Protein AF-A0A1V5UUA5-F1 (afdb_monomer_lite)

Sequence (85 aa):
MEYANASKVLPKELVAEIKCYFPGGMLFVSKEDFDRNERASLVVKLVEKNVPVDEIAQLAEVTPRHVRRLKQTRGGVCGGGADGI

Foldseek 3Di:
DEAPVVPVPDDPVVVVVVCVVVVDDHDDDPPPPPPPVVLLVVLLVCVVVVPDLVVNCVVSVHDSVVSVVSCVVPVPPDDDPDDDD

Secondary structure (DSSP, 8-state):
--STTGGGTS-HHHHHHHHHHS-SS----------HHHHHHHHHHHHHTT--HHHHHHHTTS-HHHHHHHHHHHS-S--------

pLDDT: mean 74.82, std 16.87, range [35.47, 93.5]

Radius of gyration: 20.6 Å; chains: 1; bounding box: 52×22×59 Å

Structure (mmCIF, N/CA/C/O backbone):
data_AF-A0A1V5UUA5-F1
#
_entry.id   AF-A0A1V5UUA5-F1
#
loop_
_atom_site.group_PDB
_atom_site.id
_atom_site.type_symbol
_atom_site.label_atom_id
_atom_site.label_alt_id
_atom_site.label_comp_id
_atom_site.label_asym_id
_atom_site.label_entity_id
_atom_site.label_seq_id
_atom_site.pdbx_PDB_ins_code
_atom_site.Cartn_x
_atom_site.Cartn_y
_atom_site.Cartn_z
_atom_site.occupancy
_atom_site.B_iso_or_equiv
_atom_site.auth_seq_id
_atom_site.auth_comp_id
_atom_site.auth_asym_id
_atom_site.auth_atom_id
_atom_site.pdbx_PDB_model_num
ATOM 1 N N . MET A 1 1 ? -23.613 3.794 11.192 1.00 51.31 1 MET A N 1
ATOM 2 C CA . MET A 1 1 ? -22.557 2.757 11.241 1.00 51.31 1 MET A CA 1
ATOM 3 C C . MET A 1 1 ? -21.389 3.316 12.031 1.00 51.31 1 MET A C 1
ATOM 5 O O . MET A 1 1 ? -20.536 3.990 11.467 1.00 51.31 1 MET A O 1
ATOM 9 N N . GLU A 1 2 ? -21.388 3.111 13.341 1.00 58.22 2 GLU A N 1
ATOM 10 C CA . GLU A 1 2 ? -20.321 3.614 14.205 1.00 58.22 2 GLU A CA 1
ATOM 11 C C . GLU A 1 2 ? -19.160 2.597 14.221 1.00 58.22 2 GLU A C 1
ATOM 13 O O . GLU A 1 2 ? -19.391 1.394 14.340 1.00 58.22 2 GLU A O 1
ATOM 18 N N . TYR A 1 3 ? -17.911 3.063 14.096 1.00 58.03 3 TYR A N 1
ATOM 19 C CA . TYR A 1 3 ? -16.669 2.270 14.256 1.00 58.03 3 TYR A CA 1
ATOM 20 C C . TYR A 1 3 ? -16.393 1.137 13.239 1.00 58.03 3 TYR A C 1
ATOM 22 O O . TYR A 1 3 ? -15.488 0.330 13.456 1.00 58.03 3 TYR A O 1
ATOM 30 N N . ALA A 1 4 ? -17.093 1.073 12.098 1.00 63.28 4 ALA A N 1
ATOM 31 C CA . ALA A 1 4 ? -16.922 -0.014 11.119 1.00 63.28 4 ALA A CA 1
ATOM 32 C C . ALA A 1 4 ? -15.477 -0.161 10.584 1.00 63.28 4 ALA A C 1
ATOM 34 O O . ALA A 1 4 ? -14.995 -1.280 10.422 1.00 63.28 4 ALA A O 1
ATOM 35 N N . ASN A 1 5 ? -14.757 0.945 10.365 1.00 66.38 5 ASN A N 1
ATOM 36 C CA . ASN A 1 5 ? -13.346 0.904 9.952 1.00 66.38 5 ASN A CA 1
ATOM 37 C C . ASN A 1 5 ? -12.413 0.472 11.090 1.00 66.38 5 ASN A C 1
ATOM 39 O O . ASN A 1 5 ? -11.513 -0.333 10.871 1.00 66.38 5 ASN A O 1
ATOM 43 N N . ALA A 1 6 ? -12.661 0.949 12.309 1.00 64.31 6 ALA A N 1
ATOM 44 C CA . ALA A 1 6 ? -11.860 0.621 13.484 1.00 64.31 6 ALA A CA 1
ATOM 45 C C . ALA A 1 6 ? -11.937 -0.866 13.853 1.00 64.31 6 ALA A C 1
ATOM 47 O O . ALA A 1 6 ? -10.922 -1.474 14.174 1.00 64.31 6 ALA A O 1
ATOM 48 N N . SER A 1 7 ? -13.120 -1.477 13.722 1.00 68.38 7 SER A N 1
ATOM 49 C CA . SER A 1 7 ? -13.339 -2.901 14.020 1.00 68.38 7 SER A CA 1
ATOM 50 C C . SER A 1 7 ? -12.578 -3.880 13.111 1.00 68.38 7 SER A C 1
ATOM 52 O O . SER A 1 7 ? -12.496 -5.062 13.432 1.00 68.38 7 SER A O 1
ATOM 54 N N . LYS A 1 8 ? -12.025 -3.404 11.984 1.00 73.25 8 LYS A N 1
ATOM 55 C CA . LYS A 1 8 ? -11.185 -4.201 11.072 1.00 73.25 8 LYS A CA 1
ATOM 56 C C . LYS A 1 8 ? -9.700 -4.179 11.440 1.00 73.25 8 LYS A C 1
ATOM 58 O O . LYS A 1 8 ? -8.951 -5.002 10.929 1.00 73.25 8 LYS A O 1
ATOM 63 N N . VAL A 1 9 ? -9.281 -3.216 12.260 1.00 75.25 9 VAL A N 1
ATOM 64 C CA . VAL A 1 9 ? -7.869 -2.960 12.590 1.00 75.25 9 VAL A CA 1
ATOM 65 C C . VAL A 1 9 ? -7.598 -3.221 14.069 1.00 75.25 9 VAL A C 1
ATOM 67 O O . VAL A 1 9 ? -6.553 -3.759 14.417 1.00 75.25 9 VAL A O 1
ATOM 70 N N . LEU A 1 10 ? -8.541 -2.858 14.940 1.00 76.56 10 LEU A N 1
ATOM 71 C CA . LEU A 1 10 ? -8.394 -2.942 16.386 1.00 76.56 10 LEU A CA 1
ATOM 72 C C . LEU A 1 10 ? -9.116 -4.172 16.964 1.00 76.56 10 LEU A C 1
ATOM 74 O O . LEU A 1 10 ? -10.189 -4.543 16.474 1.00 76.56 10 LEU A O 1
ATOM 78 N N . PRO A 1 11 ? -8.582 -4.772 18.045 1.00 83.06 11 PRO A N 1
ATOM 79 C CA . PRO A 1 11 ? -9.268 -5.813 18.802 1.00 83.06 11 PRO A CA 1
ATOM 80 C C . PRO A 1 11 ? -10.629 -5.334 19.316 1.00 83.06 11 PRO A C 1
ATOM 82 O O . PRO A 1 11 ? -10.788 -4.183 19.725 1.00 83.06 11 PRO A O 1
ATOM 85 N N . LYS A 1 12 ? -11.617 -6.237 19.344 1.00 79.75 12 LYS A N 1
ATOM 86 C CA . LYS A 1 12 ? -12.999 -5.914 19.745 1.00 79.75 12 LYS A CA 1
ATOM 87 C C . LYS A 1 12 ? -13.094 -5.330 21.157 1.00 79.75 12 LYS A C 1
ATOM 89 O O . LYS A 1 12 ? -13.912 -4.445 21.384 1.00 79.75 12 LYS A O 1
ATOM 94 N N . GLU A 1 13 ? -12.254 -5.812 22.067 1.00 82.12 13 GLU A N 1
ATOM 95 C CA . GLU A 1 13 ? -12.186 -5.370 23.465 1.00 82.12 13 GLU A CA 1
ATOM 96 C C . GLU A 1 13 ? -11.795 -3.890 23.559 1.00 82.12 13 GLU A C 1
ATOM 98 O O . GLU A 1 13 ? -12.481 -3.0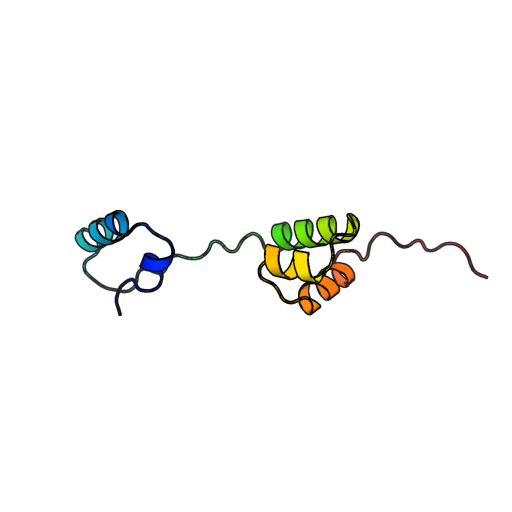98 24.198 1.00 82.12 13 GLU A O 1
ATOM 103 N N . LEU A 1 14 ? -10.778 -3.493 22.794 1.00 82.81 14 LEU A N 1
ATOM 104 C CA . LEU A 1 14 ? -10.269 -2.124 22.735 1.00 82.81 14 LEU A CA 1
ATOM 105 C C . LEU A 1 14 ? -11.299 -1.170 22.106 1.00 82.81 14 LEU A C 1
ATOM 107 O O . LEU A 1 14 ? -11.492 -0.048 22.562 1.00 82.81 14 LEU A O 1
ATOM 111 N N . VAL A 1 15 ? -12.034 -1.632 21.087 1.00 77.94 15 VAL A N 1
ATOM 112 C CA . VAL A 1 15 ? -13.131 -0.854 20.481 1.00 77.94 15 VAL A CA 1
ATOM 113 C C . VAL A 1 15 ? -14.288 -0.648 21.465 1.00 77.94 15 VAL A C 1
ATOM 115 O O . VAL A 1 15 ? -14.902 0.419 21.458 1.00 77.94 15 VAL A O 1
ATOM 118 N N . ALA A 1 16 ? -14.604 -1.645 22.295 1.00 80.75 16 ALA A N 1
ATOM 119 C CA . ALA A 1 16 ? -15.649 -1.531 23.311 1.00 80.75 16 ALA A CA 1
ATOM 120 C C . ALA A 1 16 ? -15.263 -0.525 24.403 1.00 80.75 16 ALA A C 1
ATOM 122 O O . ALA A 1 16 ? -16.087 0.304 24.782 1.00 80.75 16 ALA A O 1
ATOM 123 N N . GLU A 1 17 ? -14.005 -0.539 24.837 1.00 84.44 17 GLU A N 1
ATOM 124 C CA . GLU A 1 17 ? -13.485 0.419 25.812 1.00 84.44 17 GLU A CA 1
ATOM 125 C C . GLU A 1 17 ? -13.470 1.850 25.253 1.00 84.44 17 GLU A C 1
ATOM 127 O O . GLU A 1 17 ? -13.988 2.770 25.884 1.00 84.44 17 GLU A O 1
ATOM 132 N N . ILE A 1 18 ? -13.002 2.042 24.015 1.00 80.44 18 ILE A N 1
ATOM 133 C CA . ILE A 1 18 ? -13.023 3.351 23.338 1.00 80.44 18 ILE A CA 1
ATOM 134 C C . ILE A 1 18 ? -14.451 3.906 23.235 1.00 80.44 18 ILE A C 1
ATOM 136 O O . ILE A 1 18 ? -14.659 5.106 23.417 1.00 80.44 18 ILE A O 1
ATOM 140 N N . LYS A 1 19 ? -15.449 3.052 22.977 1.00 77.75 19 LYS A N 1
ATOM 141 C CA . LYS A 1 19 ? -16.860 3.468 22.937 1.00 77.75 19 LYS A CA 1
ATOM 142 C C . LYS A 1 19 ? -17.374 3.988 24.280 1.00 77.75 19 LYS A C 1
ATOM 144 O O . LYS A 1 19 ? -18.239 4.859 24.278 1.00 77.75 19 LYS A O 1
ATOM 149 N N . CYS A 1 20 ? -16.859 3.486 25.403 1.00 82.12 20 CYS A N 1
ATOM 150 C CA . CYS A 1 20 ? -17.241 3.971 26.731 1.00 82.12 20 CYS A CA 1
ATOM 151 C C . CYS A 1 20 ? -16.760 5.408 26.975 1.00 82.12 20 CYS A C 1
ATOM 153 O O . CYS A 1 20 ? -17.472 6.192 27.597 1.00 82.12 20 CYS A O 1
ATOM 155 N N . TYR A 1 21 ? -15.574 5.762 26.472 1.00 81.81 21 TYR A N 1
ATOM 156 C CA . TYR A 1 21 ? -14.992 7.098 26.649 1.00 81.81 21 TYR A CA 1
ATOM 157 C C . TYR A 1 21 ? -15.434 8.103 25.582 1.00 81.81 21 TYR A C 1
ATOM 159 O O . TYR A 1 21 ? -15.518 9.299 25.857 1.00 81.81 21 TYR A O 1
ATOM 167 N N . PHE A 1 22 ? -15.750 7.625 24.380 1.00 76.75 22 PHE A N 1
ATOM 168 C CA . PHE A 1 22 ? -16.197 8.446 23.258 1.00 76.75 22 PHE A CA 1
ATOM 169 C C . PHE A 1 22 ? -17.563 7.950 22.767 1.00 76.75 22 PHE A C 1
ATOM 171 O O . PHE A 1 22 ? -17.633 7.269 21.744 1.00 76.75 22 PHE A O 1
ATOM 178 N N . PRO A 1 23 ? -18.657 8.249 23.492 1.00 64.25 23 PRO A N 1
ATOM 179 C CA . PRO A 1 23 ? -19.999 7.793 23.151 1.00 64.25 23 PRO A CA 1
ATOM 180 C C . PRO A 1 23 ? -20.581 8.636 22.005 1.00 64.25 23 PRO A C 1
ATOM 182 O O . PRO A 1 23 ? -21.410 9.520 22.213 1.00 64.25 23 PRO A O 1
ATOM 185 N N . GLY A 1 24 ? -20.115 8.390 20.780 1.00 65.88 24 GLY A N 1
ATOM 186 C CA . GLY A 1 24 ? -20.688 8.960 19.560 1.00 65.88 24 GLY A CA 1
ATOM 187 C C . GLY A 1 24 ? -19.661 9.273 18.471 1.00 65.88 24 GLY A C 1
ATOM 188 O O . GLY A 1 24 ? -18.495 9.557 18.737 1.00 65.88 24 GLY A O 1
ATOM 189 N N . GLY A 1 25 ? -20.119 9.256 17.217 1.00 68.75 25 GLY A N 1
ATOM 190 C CA . GLY A 1 25 ? -19.323 9.647 16.051 1.00 68.75 25 GLY A CA 1
ATOM 191 C C . GLY A 1 25 ? -18.644 8.484 15.319 1.00 68.75 25 GLY A C 1
ATOM 192 O O . GLY A 1 25 ? -19.007 7.314 15.449 1.00 68.75 25 GLY A O 1
ATOM 193 N N . MET A 1 26 ? -17.681 8.818 14.458 1.00 67.38 26 MET A N 1
ATOM 194 C CA . MET A 1 26 ? -16.949 7.855 13.634 1.00 67.38 26 MET A CA 1
ATOM 195 C C . MET A 1 26 ? -15.487 7.807 14.073 1.00 67.38 26 MET A C 1
ATOM 197 O O . MET A 1 26 ? -14.765 8.786 13.916 1.00 67.38 26 MET A O 1
ATOM 201 N N . LEU A 1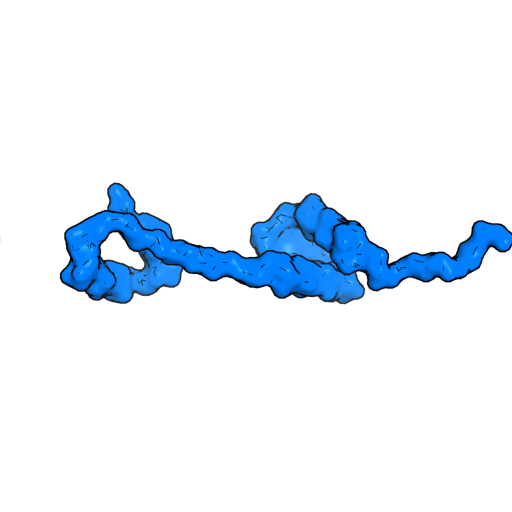 27 ? -15.028 6.651 14.562 1.00 71.06 27 LEU A N 1
ATOM 202 C CA . LEU A 1 27 ? -13.597 6.418 14.750 1.00 71.06 27 LEU A CA 1
ATOM 203 C C . LEU A 1 27 ? -12.960 6.080 13.404 1.00 71.06 27 LEU A C 1
ATOM 205 O O . LEU A 1 27 ? -13.143 4.983 12.861 1.00 71.06 27 LEU A O 1
ATOM 209 N N . PHE A 1 28 ? -12.230 7.048 12.866 1.00 65.56 28 PHE A N 1
ATOM 210 C CA . PHE A 1 28 ? -11.371 6.858 11.713 1.00 65.56 28 PHE A CA 1
ATOM 211 C C . PHE A 1 28 ? -9.966 6.516 12.203 1.00 65.56 28 PHE A C 1
ATOM 213 O O . PHE A 1 28 ? -9.262 7.363 12.742 1.00 65.56 28 PHE A O 1
ATOM 220 N N . VAL A 1 29 ? -9.566 5.260 12.021 1.00 66.31 29 VAL A N 1
ATOM 221 C CA . VAL A 1 29 ? -8.165 4.869 12.163 1.00 66.31 29 VAL A CA 1
ATOM 222 C C . VAL A 1 29 ? -7.522 5.146 10.816 1.00 66.31 29 VAL A C 1
ATOM 224 O O . VAL A 1 29 ? -7.814 4.446 9.840 1.00 66.31 29 VAL A O 1
ATOM 227 N N . SER A 1 30 ? -6.688 6.182 10.737 1.00 60.03 30 SER A N 1
ATOM 228 C CA . SER A 1 30 ? -5.811 6.333 9.584 1.00 60.03 30 SER A CA 1
ATOM 229 C C . SER A 1 30 ? -4.955 5.074 9.520 1.00 60.03 30 SER A C 1
ATOM 231 O O . SER A 1 30 ? -4.197 4.802 10.450 1.00 60.03 30 SER A O 1
ATOM 233 N N . LYS A 1 31 ? -5.058 4.300 8.429 1.00 62.59 31 LYS A N 1
ATOM 234 C CA . LYS A 1 31 ? -3.887 3.533 8.000 1.00 62.59 31 LYS A CA 1
ATOM 235 C C . LYS A 1 31 ? -2.810 4.599 7.892 1.00 62.59 31 LYS A C 1
ATOM 237 O O . LYS A 1 31 ? -2.990 5.506 7.079 1.00 62.59 31 LYS A O 1
ATOM 242 N N . GLU A 1 32 ? -1.802 4.564 8.765 1.00 59.03 32 GLU A N 1
ATOM 243 C CA . GLU A 1 32 ? -0.608 5.372 8.555 1.00 59.03 32 GLU A CA 1
ATOM 244 C C . GLU A 1 32 ? -0.288 5.232 7.073 1.00 59.03 32 GLU A C 1
ATOM 246 O O . GLU A 1 32 ? -0.308 4.114 6.538 1.00 59.03 32 GLU A O 1
ATOM 251 N N . ASP A 1 33 ? -0.172 6.363 6.377 1.00 57.09 33 ASP A N 1
ATOM 252 C CA . ASP A 1 33 ? 0.343 6.360 5.023 1.00 57.09 33 ASP A CA 1
ATOM 253 C C . ASP A 1 33 ? 1.734 5.743 5.160 1.00 57.09 33 ASP A C 1
ATOM 255 O O . ASP A 1 33 ? 2.689 6.460 5.444 1.00 57.09 33 ASP A O 1
ATOM 259 N N . PHE A 1 34 ? 1.830 4.409 5.039 1.00 58.09 34 PHE A N 1
ATOM 260 C CA . PHE A 1 34 ? 3.084 3.687 4.895 1.00 58.09 34 PHE A CA 1
ATOM 261 C C . PHE A 1 34 ? 3.888 4.539 3.951 1.00 58.09 34 PHE A C 1
ATOM 263 O O . 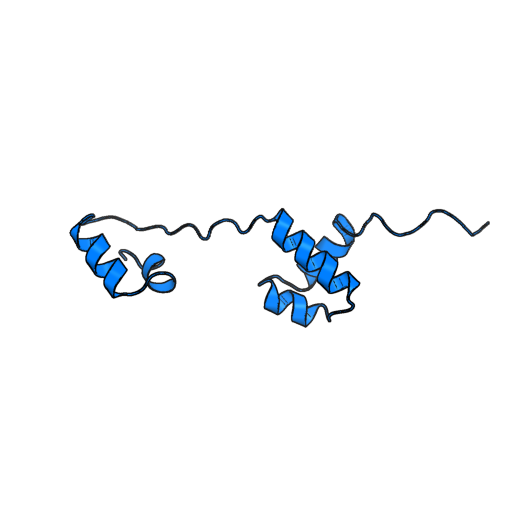PHE A 1 34 ? 3.377 4.794 2.847 1.00 58.09 34 PHE A O 1
ATOM 270 N N . ASP A 1 35 ? 5.041 5.036 4.416 1.00 71.25 35 ASP A N 1
ATOM 271 C CA . ASP A 1 35 ? 5.749 6.085 3.706 1.00 71.25 35 ASP A CA 1
ATOM 272 C C . ASP A 1 35 ? 5.817 5.647 2.249 1.00 71.25 35 ASP A C 1
ATOM 274 O O . ASP A 1 35 ? 6.385 4.605 1.894 1.00 71.25 35 ASP A O 1
ATOM 278 N N . ARG A 1 36 ? 5.100 6.390 1.394 1.00 75.06 36 ARG A N 1
ATOM 279 C CA . ARG A 1 36 ? 4.936 6.001 -0.007 1.00 75.06 36 ARG A CA 1
ATOM 280 C C . ARG A 1 36 ? 6.309 5.867 -0.645 1.00 75.06 36 ARG A C 1
ATOM 282 O O . ARG A 1 36 ? 6.460 5.094 -1.594 1.00 75.06 36 ARG A O 1
ATOM 289 N N . ASN A 1 37 ? 7.297 6.589 -0.115 1.00 78.56 37 ASN A N 1
ATOM 290 C CA . ASN A 1 37 ? 8.679 6.482 -0.514 1.00 78.56 37 ASN A CA 1
ATOM 291 C C . ASN A 1 37 ? 9.337 5.194 -0.040 1.00 78.56 37 ASN A C 1
ATOM 293 O O . ASN A 1 37 ? 9.938 4.519 -0.878 1.00 78.56 37 ASN A O 1
ATOM 297 N N . GLU A 1 38 ? 9.183 4.833 1.230 1.00 82.31 38 GLU A N 1
ATOM 298 C CA . GLU A 1 38 ? 9.705 3.588 1.787 1.00 82.31 38 GLU A CA 1
ATOM 299 C C . GLU A 1 38 ? 9.150 2.376 1.034 1.00 82.31 38 GLU A C 1
ATOM 301 O O . GLU A 1 38 ? 9.924 1.592 0.477 1.00 82.31 38 GLU A O 1
ATOM 306 N N . ARG A 1 39 ? 7.823 2.275 0.886 1.00 84.00 39 ARG A N 1
ATOM 307 C CA . ARG A 1 39 ? 7.192 1.158 0.165 1.00 84.00 39 ARG A CA 1
ATOM 308 C C . ARG A 1 39 ? 7.691 1.050 -1.272 1.00 84.00 39 ARG A C 1
ATOM 310 O O . ARG A 1 39 ? 8.015 -0.037 -1.744 1.00 84.00 39 ARG A O 1
ATOM 317 N N . ALA A 1 40 ? 7.783 2.169 -1.982 1.00 85.62 40 ALA A N 1
ATOM 318 C CA . ALA A 1 40 ? 8.285 2.151 -3.348 1.00 85.62 40 ALA A CA 1
ATOM 319 C C . ALA A 1 40 ? 9.790 1.836 -3.425 1.00 85.62 40 ALA A C 1
ATOM 321 O O . ALA A 1 40 ? 10.213 1.213 -4.395 1.00 85.62 40 ALA A O 1
ATOM 322 N N . SER A 1 41 ? 10.586 2.195 -2.413 1.00 86.19 41 SER A N 1
ATOM 323 C CA . SER A 1 41 ? 11.997 1.791 -2.330 1.00 86.19 41 SER A CA 1
ATOM 324 C C . SER A 1 41 ? 12.145 0.275 -2.145 1.00 86.19 41 SER A C 1
ATOM 326 O O . SER A 1 41 ? 12.984 -0.348 -2.795 1.00 86.19 41 SER A O 1
ATOM 328 N N . LEU A 1 42 ? 11.276 -0.340 -1.336 1.00 89.06 42 LEU A N 1
ATOM 329 C CA . LEU A 1 42 ? 11.233 -1.789 -1.138 1.00 89.06 42 LEU A CA 1
ATOM 330 C C . LEU A 1 42 ? 10.806 -2.515 -2.417 1.00 89.06 42 LEU A C 1
ATOM 332 O O . LEU A 1 42 ? 11.441 -3.494 -2.800 1.00 89.06 42 LEU A O 1
ATOM 336 N N . VAL A 1 43 ? 9.794 -1.999 -3.123 1.00 90.56 43 VAL A N 1
ATOM 337 C CA . VAL A 1 43 ? 9.367 -2.539 -4.424 1.00 90.56 43 VAL A CA 1
ATOM 338 C C . VAL A 1 43 ? 10.519 -2.529 -5.433 1.00 90.56 43 VAL A C 1
ATOM 340 O O . VAL A 1 43 ? 10.736 -3.535 -6.102 1.00 90.56 43 VAL A O 1
ATOM 343 N N . VAL A 1 44 ? 11.288 -1.437 -5.528 1.00 90.38 44 VAL A N 1
ATOM 344 C CA . VAL A 1 44 ? 12.448 -1.362 -6.439 1.00 90.38 44 VAL A CA 1
ATOM 345 C C . VAL A 1 44 ? 13.515 -2.394 -6.062 1.00 90.38 44 VAL A C 1
ATOM 347 O O . VAL A 1 44 ? 13.937 -3.157 -6.928 1.00 90.38 44 VAL A O 1
ATOM 350 N N . LYS A 1 45 ? 13.868 -2.514 -4.776 1.00 90.56 45 LYS A N 1
ATOM 351 C CA . LYS A 1 45 ? 14.835 -3.521 -4.296 1.00 90.56 45 LYS A CA 1
ATOM 352 C C . LYS A 1 45 ? 14.395 -4.960 -4.588 1.00 90.56 45 LYS A C 1
ATOM 354 O O . LYS A 1 45 ? 15.227 -5.811 -4.889 1.00 90.56 45 LYS A O 1
ATOM 359 N N . LEU A 1 46 ? 13.100 -5.262 -4.488 1.00 91.12 46 LEU A N 1
ATOM 360 C CA . LEU A 1 46 ? 12.567 -6.591 -4.817 1.00 91.12 46 LEU A CA 1
ATOM 361 C C . LEU A 1 46 ? 12.653 -6.879 -6.319 1.00 91.12 46 LEU A C 1
ATOM 363 O O . LEU A 1 46 ? 13.006 -7.989 -6.716 1.00 91.12 46 LEU A O 1
ATOM 367 N N . VAL A 1 47 ? 12.395 -5.867 -7.150 1.00 90.31 47 VAL A N 1
ATOM 368 C CA . VAL A 1 47 ? 12.570 -5.968 -8.603 1.00 90.31 47 VAL A CA 1
ATOM 369 C C . VAL A 1 47 ? 14.044 -6.188 -8.968 1.00 90.31 47 VAL A C 1
ATOM 371 O O . VAL A 1 47 ? 14.326 -7.015 -9.831 1.00 90.31 47 VAL A O 1
ATOM 374 N N . GLU A 1 48 ? 14.984 -5.499 -8.313 1.00 89.25 48 GLU A N 1
ATOM 375 C CA . GLU A 1 48 ? 16.436 -5.691 -8.501 1.00 89.25 48 GLU A CA 1
ATOM 376 C C . GLU A 1 48 ? 16.899 -7.102 -8.110 1.00 89.25 48 GLU A C 1
ATOM 378 O O . GLU A 1 48 ? 17.795 -7.662 -8.737 1.00 89.25 48 GLU A O 1
ATOM 383 N N . LYS A 1 49 ? 16.246 -7.713 -7.116 1.00 91.69 49 LYS A N 1
ATOM 384 C CA . LYS A 1 49 ? 16.477 -9.106 -6.703 1.00 91.69 49 LYS A CA 1
ATOM 385 C C . LYS A 1 49 ? 15.808 -10.146 -7.611 1.00 91.69 49 LYS A C 1
ATOM 387 O O . LYS A 1 49 ? 15.816 -11.325 -7.272 1.00 91.69 49 LYS A O 1
ATOM 392 N N . ASN A 1 50 ? 15.252 -9.735 -8.752 1.00 91.06 50 ASN A N 1
ATOM 393 C CA . ASN A 1 50 ? 14.550 -10.594 -9.712 1.00 91.06 50 ASN A CA 1
ATOM 394 C C . ASN A 1 50 ? 13.326 -11.333 -9.136 1.00 91.06 50 ASN A C 1
ATOM 396 O O . ASN A 1 50 ? 12.943 -12.382 -9.651 1.00 91.06 50 ASN A O 1
ATOM 400 N N . VAL A 1 51 ? 12.681 -10.783 -8.100 1.00 92.38 51 VAL A N 1
ATOM 401 C CA . VAL A 1 51 ? 11.395 -11.312 -7.617 1.00 92.38 51 VAL A CA 1
ATOM 402 C C . VAL A 1 51 ? 10.325 -11.062 -8.694 1.00 92.38 51 VAL A C 1
ATOM 404 O O . VAL A 1 51 ? 10.289 -9.970 -9.280 1.00 92.38 51 VAL A O 1
ATOM 407 N N . PRO A 1 52 ? 9.457 -12.041 -9.008 1.00 93.50 52 PRO A N 1
ATOM 408 C CA . PRO A 1 52 ? 8.442 -11.876 -10.038 1.00 93.50 52 PRO A CA 1
ATOM 409 C C . PRO A 1 52 ? 7.466 -10.747 -9.691 1.00 93.50 52 PRO A C 1
ATOM 411 O O . PRO A 1 52 ? 7.009 -10.592 -8.561 1.00 93.50 52 PRO A O 1
ATOM 414 N N . VAL A 1 53 ? 7.115 -9.951 -10.704 1.00 91.25 53 VAL A N 1
ATOM 415 C CA . VAL A 1 53 ? 6.302 -8.731 -10.549 1.00 91.25 53 VAL A CA 1
ATOM 416 C C . VAL A 1 53 ? 4.951 -9.004 -9.888 1.00 91.25 53 VAL A C 1
ATOM 418 O O . VAL A 1 53 ? 4.477 -8.171 -9.118 1.00 91.25 53 VAL A O 1
ATOM 421 N N . ASP A 1 54 ? 4.339 -10.148 -10.181 1.00 91.56 54 ASP A N 1
ATOM 422 C CA . ASP A 1 54 ? 3.029 -10.508 -9.640 1.00 91.56 54 ASP A CA 1
ATOM 423 C C . ASP A 1 54 ? 3.097 -10.838 -8.142 1.00 91.56 54 ASP A C 1
ATOM 425 O O . ASP A 1 54 ? 2.188 -10.484 -7.394 1.00 91.56 54 ASP A O 1
ATOM 429 N N . GLU A 1 55 ? 4.206 -11.417 -7.682 1.00 92.12 55 GLU A N 1
ATOM 430 C CA . GLU A 1 55 ? 4.458 -11.673 -6.261 1.00 92.12 55 GLU A CA 1
ATOM 431 C C . GLU A 1 55 ? 4.720 -10.362 -5.508 1.00 92.12 55 GLU A C 1
ATOM 433 O O . GLU A 1 55 ? 4.119 -10.104 -4.466 1.00 92.12 55 GLU A O 1
ATOM 438 N N . ILE A 1 56 ? 5.526 -9.464 -6.086 1.00 91.56 56 ILE A N 1
ATOM 439 C CA . ILE A 1 56 ? 5.757 -8.121 -5.527 1.00 91.56 56 ILE A CA 1
ATOM 440 C C . ILE A 1 56 ? 4.441 -7.338 -5.424 1.00 91.56 56 ILE A C 1
ATOM 442 O O . ILE A 1 56 ? 4.203 -6.641 -4.438 1.00 91.56 56 ILE A O 1
ATOM 446 N N . ALA A 1 57 ? 3.583 -7.440 -6.441 1.00 90.75 57 ALA A N 1
ATOM 447 C CA . ALA A 1 57 ? 2.285 -6.775 -6.4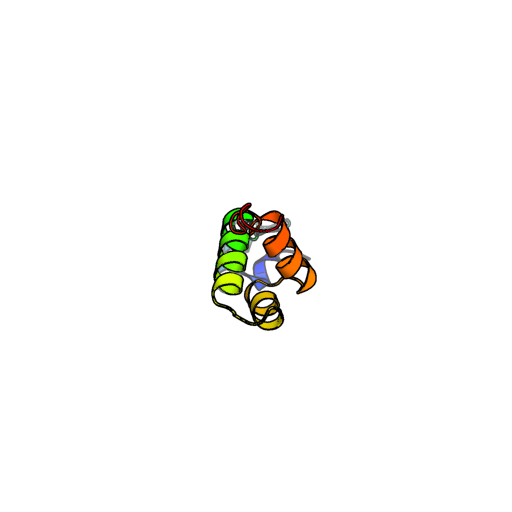79 1.00 90.75 57 ALA A CA 1
ATOM 448 C C . ALA A 1 57 ? 1.365 -7.251 -5.344 1.00 90.75 57 ALA A C 1
ATOM 450 O O . ALA A 1 57 ? 0.742 -6.422 -4.676 1.00 90.75 57 ALA A O 1
ATOM 451 N N . GLN A 1 58 ? 1.333 -8.561 -5.088 1.00 90.19 58 GLN A N 1
ATOM 452 C CA . GLN A 1 58 ? 0.583 -9.139 -3.973 1.00 90.19 58 GLN A CA 1
ATOM 453 C C . GLN A 1 58 ? 1.144 -8.688 -2.620 1.00 90.19 58 GLN A C 1
ATOM 455 O O . GLN A 1 58 ? 0.387 -8.182 -1.795 1.00 90.19 58 GLN A O 1
ATOM 460 N N . LEU A 1 59 ? 2.463 -8.791 -2.417 1.00 87.75 59 LEU A N 1
ATOM 461 C CA . LEU A 1 59 ? 3.122 -8.425 -1.157 1.00 87.75 59 LEU A CA 1
ATOM 462 C C . LEU A 1 59 ? 2.967 -6.940 -0.802 1.00 87.75 59 LEU A C 1
ATOM 464 O O . LEU A 1 59 ? 2.806 -6.593 0.364 1.00 87.75 59 LEU A O 1
ATOM 468 N N . ALA A 1 60 ? 3.027 -6.055 -1.798 1.00 84.88 60 ALA A N 1
ATOM 469 C CA . ALA A 1 60 ? 2.944 -4.610 -1.587 1.00 84.88 60 ALA A CA 1
ATOM 470 C C . ALA A 1 60 ? 1.513 -4.046 -1.694 1.00 84.88 60 ALA A C 1
ATOM 472 O O . ALA A 1 60 ? 1.340 -2.823 -1.602 1.00 84.88 60 ALA A O 1
ATOM 473 N N . GLU A 1 61 ? 0.508 -4.907 -1.900 1.00 87.25 61 GLU A N 1
ATOM 474 C CA . GLU A 1 61 ? -0.899 -4.543 -2.127 1.00 87.25 61 GLU A CA 1
ATOM 475 C C . GLU A 1 61 ? -1.070 -3.487 -3.243 1.00 87.25 61 GLU A C 1
ATOM 477 O O . GLU A 1 61 ? -1.792 -2.494 -3.106 1.00 87.25 61 GLU A O 1
ATOM 482 N N . VAL A 1 62 ? -0.368 -3.664 -4.366 1.00 87.56 62 VAL A N 1
ATOM 483 C CA . VAL A 1 62 ? -0.426 -2.762 -5.531 1.00 87.56 62 VAL A CA 1
ATOM 484 C C . VAL A 1 62 ? -0.637 -3.543 -6.822 1.00 87.56 62 VAL A C 1
ATOM 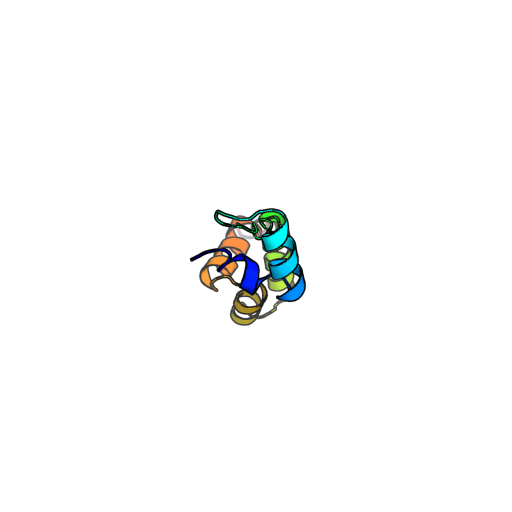486 O O . VAL A 1 62 ? -0.482 -4.753 -6.879 1.00 87.56 62 VAL A O 1
ATOM 489 N N . THR A 1 63 ? -0.978 -2.853 -7.910 1.00 90.88 63 THR A N 1
ATOM 490 C CA . THR A 1 63 ? -1.132 -3.522 -9.207 1.00 90.88 63 THR A CA 1
ATOM 491 C C . THR A 1 63 ? 0.228 -3.825 -9.852 1.00 90.88 63 THR A C 1
ATOM 493 O O . THR A 1 63 ? 1.159 -3.022 -9.720 1.00 90.88 63 THR A O 1
ATOM 496 N N . PRO A 1 64 ? 0.346 -4.894 -10.665 1.00 92.75 64 PRO A N 1
ATOM 497 C CA . PRO A 1 64 ? 1.559 -5.174 -11.445 1.00 92.75 64 PRO A CA 1
ATOM 498 C C . PRO A 1 64 ? 2.004 -3.989 -12.315 1.00 92.75 64 PRO A C 1
ATOM 500 O O . PRO A 1 64 ? 3.192 -3.690 -12.446 1.00 92.75 64 PRO A O 1
ATOM 503 N N . ARG A 1 65 ? 1.042 -3.237 -12.871 1.00 92.81 65 ARG A N 1
ATOM 504 C CA . ARG A 1 65 ? 1.310 -1.994 -13.612 1.00 92.81 65 ARG A CA 1
ATOM 505 C C . ARG A 1 65 ? 2.002 -0.946 -12.739 1.00 92.81 65 ARG A C 1
ATOM 507 O O . ARG A 1 65 ? 2.906 -0.264 -13.216 1.00 92.81 65 ARG A O 1
ATOM 514 N N . HIS A 1 66 ? 1.585 -0.805 -11.482 1.00 89.00 66 HIS A N 1
ATOM 515 C CA . HIS A 1 66 ? 2.199 0.127 -10.541 1.00 89.00 66 HIS A CA 1
ATOM 516 C C . HIS A 1 66 ? 3.642 -0.278 -10.22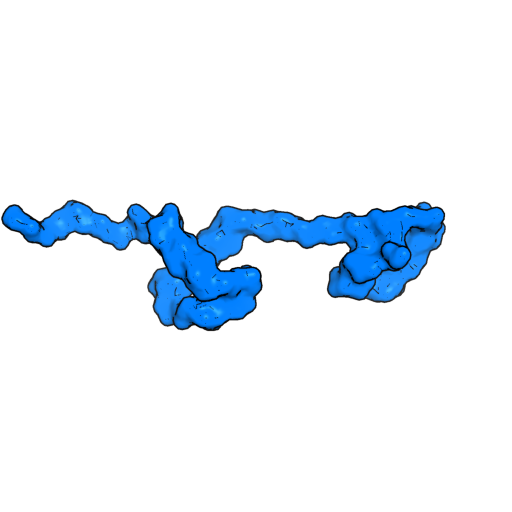0 1.00 89.00 66 HIS A C 1
ATOM 518 O O . HIS A 1 66 ? 4.511 0.588 -10.219 1.00 89.00 66 HIS A O 1
ATOM 524 N N . VAL A 1 67 ? 3.915 -1.574 -10.044 1.00 90.38 67 VAL A N 1
ATOM 525 C CA . VAL A 1 67 ? 5.279 -2.103 -9.850 1.00 90.38 67 VAL A CA 1
ATOM 526 C C . VAL A 1 67 ? 6.179 -1.751 -11.039 1.00 90.38 67 VAL A C 1
ATOM 528 O O . VAL A 1 67 ? 7.248 -1.167 -10.859 1.00 90.38 67 VAL A O 1
ATOM 531 N N . ARG A 1 68 ? 5.721 -2.010 -12.273 1.00 91.81 68 ARG A N 1
ATOM 532 C CA . ARG A 1 68 ? 6.464 -1.656 -13.501 1.00 91.81 68 ARG A CA 1
ATOM 533 C C . ARG A 1 68 ? 6.718 -0.153 -13.606 1.00 91.81 68 ARG A C 1
ATOM 535 O O . ARG A 1 68 ? 7.816 0.259 -13.971 1.00 91.81 68 ARG A O 1
ATOM 542 N N . ARG A 1 69 ? 5.726 0.665 -13.244 1.00 89.50 69 ARG A N 1
ATOM 543 C CA . ARG A 1 69 ? 5.867 2.124 -13.208 1.00 89.50 69 ARG A CA 1
ATOM 544 C C . ARG A 1 69 ? 6.908 2.565 -12.181 1.00 89.50 69 ARG A C 1
ATOM 546 O O . ARG A 1 69 ? 7.729 3.402 -12.516 1.00 89.50 69 ARG A O 1
ATOM 553 N N . LEU A 1 70 ? 6.901 2.001 -10.970 1.00 88.88 70 LEU A N 1
ATOM 554 C CA . LEU A 1 70 ? 7.891 2.317 -9.933 1.00 88.88 70 LEU A CA 1
ATOM 555 C C . LEU A 1 70 ? 9.310 1.948 -10.371 1.00 88.88 70 LEU A C 1
ATOM 557 O O . LEU A 1 70 ? 10.227 2.736 -10.161 1.00 88.88 70 LEU A O 1
ATOM 561 N N . LYS A 1 71 ? 9.482 0.806 -11.048 1.00 86.31 71 LYS A N 1
ATOM 562 C CA . LYS A 1 71 ? 10.763 0.447 -11.670 1.00 86.31 71 LYS A CA 1
ATOM 563 C C . LYS A 1 71 ? 11.222 1.521 -12.662 1.00 86.31 71 LYS A C 1
ATOM 565 O O . LYS A 1 71 ? 12.369 1.936 -12.610 1.00 86.31 71 LYS A O 1
ATOM 570 N N . GLN A 1 72 ? 10.337 1.992 -13.539 1.00 86.00 72 GLN A N 1
ATOM 571 C CA . GLN A 1 72 ? 10.680 2.997 -14.554 1.00 86.00 72 GLN A CA 1
ATOM 572 C C . GLN A 1 72 ? 10.978 4.375 -13.954 1.00 86.00 72 GLN A C 1
ATOM 574 O O . GLN A 1 72 ? 11.923 5.032 -14.371 1.00 86.00 72 GLN A O 1
ATOM 579 N N . THR A 1 73 ? 10.179 4.824 -12.984 1.00 82.31 73 THR A N 1
ATOM 580 C CA . THR A 1 73 ? 10.300 6.180 -12.432 1.00 82.31 73 THR A CA 1
ATOM 581 C C . THR A 1 73 ? 11.357 6.305 -11.342 1.00 82.31 73 THR A C 1
ATOM 583 O O . THR A 1 73 ? 11.839 7.409 -11.110 1.00 82.31 73 THR A O 1
ATOM 586 N N . ARG A 1 74 ? 11.707 5.210 -10.654 1.00 74.38 74 ARG A N 1
ATOM 587 C CA . ARG A 1 74 ? 12.657 5.220 -9.526 1.00 74.38 74 ARG A CA 1
ATOM 588 C C . ARG A 1 74 ? 13.884 4.334 -9.720 1.00 74.38 74 ARG A C 1
ATOM 590 O O . ARG A 1 74 ? 14.905 4.612 -9.112 1.00 74.38 74 ARG A O 1
ATOM 597 N N . GLY A 1 75 ? 13.811 3.315 -10.575 1.00 59.56 75 GLY A N 1
ATOM 598 C CA . GLY A 1 75 ? 14.965 2.516 -11.012 1.00 59.56 75 GLY A CA 1
ATOM 599 C C . GLY A 1 75 ? 15.720 3.132 -12.198 1.00 59.56 75 GLY A C 1
ATOM 600 O O . GLY A 1 75 ? 16.593 2.489 -12.766 1.00 59.56 75 GLY A O 1
ATOM 601 N N . GLY A 1 76 ? 15.385 4.369 -12.587 1.00 46.00 76 GLY A N 1
ATOM 602 C CA . GLY A 1 76 ? 15.988 5.114 -13.700 1.00 46.00 76 GLY A CA 1
ATOM 603 C C . GLY A 1 76 ? 17.380 5.702 -13.433 1.00 46.00 76 GLY A C 1
ATOM 604 O O . GLY A 1 76 ? 17.817 6.563 -14.187 1.00 46.00 76 GLY A O 1
ATOM 605 N N . VAL A 1 77 ? 18.088 5.253 -12.395 1.00 44.94 77 VAL A N 1
ATOM 606 C CA . VAL A 1 77 ? 19.526 5.508 -12.234 1.00 44.94 77 VAL A CA 1
ATOM 607 C C . VAL A 1 77 ? 20.195 4.155 -12.054 1.00 44.94 77 VAL A C 1
ATOM 609 O O . VAL A 1 77 ? 20.312 3.698 -10.929 1.00 44.94 77 VAL A O 1
ATOM 612 N N . CYS A 1 78 ? 20.498 3.499 -13.179 1.00 40.09 78 CYS A N 1
ATOM 613 C CA . CYS A 1 78 ? 21.491 2.428 -13.378 1.00 40.09 78 CYS A CA 1
ATOM 614 C C . CYS A 1 78 ? 21.323 1.862 -14.805 1.00 40.09 78 CYS A C 1
ATOM 616 O O . CYS A 1 78 ? 20.803 0.768 -15.010 1.00 40.09 78 CYS A O 1
ATOM 618 N N . GLY A 1 79 ? 21.728 2.637 -15.811 1.00 36.44 79 GLY A N 1
ATOM 619 C CA . GLY A 1 79 ? 21.840 2.209 -17.207 1.00 36.44 79 GLY A CA 1
ATOM 620 C C . GLY A 1 79 ? 22.758 3.188 -17.922 1.00 36.44 79 GLY A C 1
ATOM 621 O O . GLY A 1 79 ? 22.341 4.298 -18.237 1.00 36.44 79 GLY A O 1
ATOM 622 N N . GLY A 1 80 ? 24.031 2.811 -18.033 1.00 35.47 80 GLY A N 1
ATOM 623 C CA . GLY A 1 80 ? 25.117 3.670 -18.481 1.00 35.47 80 GLY A CA 1
ATOM 624 C C . GLY A 1 80 ? 24.904 4.242 -19.877 1.00 35.47 80 GLY A C 1
ATOM 625 O O . GLY A 1 80 ? 24.532 3.539 -20.811 1.00 35.47 80 GLY A O 1
ATOM 626 N N . GLY A 1 81 ? 25.208 5.531 -20.009 1.00 36.09 81 GLY A N 1
ATOM 627 C CA . GLY A 1 81 ? 25.750 6.046 -21.252 1.00 36.09 81 GLY A CA 1
ATOM 628 C C . GLY A 1 81 ? 27.201 5.594 -21.355 1.00 36.09 81 GLY A C 1
ATOM 629 O O . GLY A 1 81 ? 28.057 6.150 -20.677 1.00 36.09 81 GLY A O 1
ATOM 630 N N . ALA A 1 82 ? 27.444 4.557 -22.143 1.00 41.44 82 ALA A N 1
ATOM 631 C CA . ALA A 1 82 ? 28.684 4.292 -22.863 1.00 41.44 82 ALA A CA 1
ATOM 632 C C . ALA A 1 82 ? 28.434 3.069 -23.756 1.00 41.44 82 ALA A C 1
ATOM 634 O O . ALA A 1 82 ? 27.792 2.116 -23.327 1.00 41.44 82 ALA A O 1
ATOM 635 N N . ASP A 1 83 ? 28.962 3.149 -24.972 1.00 39.25 83 ASP A N 1
ATOM 636 C CA . ASP A 1 83 ? 29.084 2.104 -25.994 1.00 39.25 83 ASP A CA 1
ATOM 637 C C . ASP A 1 83 ? 27.957 2.020 -27.033 1.00 39.25 83 ASP A C 1
ATOM 639 O O . ASP A 1 83 ? 26.964 1.306 -26.893 1.00 39.25 83 ASP A O 1
ATOM 643 N N . GLY A 1 84 ? 28.199 2.715 -28.152 1.00 39.81 84 GLY A N 1
ATOM 644 C CA . GLY A 1 84 ? 27.626 2.359 -29.446 1.00 39.81 84 GLY A CA 1
ATOM 645 C C . GLY A 1 84 ? 27.400 3.516 -30.417 1.00 39.81 84 GLY A C 1
ATOM 646 O O . GLY A 1 84 ? 26.246 3.720 -30.773 1.00 39.81 84 GLY A O 1
ATOM 647 N N . ILE A 1 85 ? 28.458 4.240 -30.826 1.00 36.84 85 ILE A N 1
ATOM 648 C CA . ILE A 1 85 ? 28.900 4.480 -32.228 1.00 36.84 85 ILE A CA 1
ATOM 649 C C . ILE A 1 85 ? 30.408 4.748 -32.186 1.00 36.84 85 ILE A C 1
ATOM 651 O O . ILE A 1 85 ? 30.817 5.583 -31.348 1.00 36.84 85 ILE A O 1
#